Protein AF-A0A9U8E865-F1 (afdb_monomer)

Foldseek 3Di:
DDDPPDPPPPPQDAKAAADFWDWPDAEALKTKTKDFDGDPVHIDHDADWFKKWKWKFFPDPADPVNDTDIDTQDIGTDPVPVDTMDMDIRRPPDDEFTKMKMWIKIWHDDPNHTDPDIDIYDIDDIDTNHHDDPDPPPD

Sequence (139 aa):
MIFKLTNLLFSSGVPKLMLPPRLQSATCNNITIYWDVFNKSVDIGLGPIKQYNVLYKQITTVSANGKTNWTNYISIDDLHDGRKTYIVSITSGLLQDVDYNFRVVVVGMENDKLLKSTTAGTVSAAIRNTCTVNKPTCS

Radius of gyration: 18.88 Å; Cα contacts (8 Å, |Δi|>4): 293; chains: 1; bounding box: 54×36×70 Å

Secondary structure (DSSP, 8-state):
------------PPPB-SSPPEEEEEETTEEEEEEEPP-TTTSBS---EEEEEEEEEE--S--TTS-PPPEEEEEEE---SS--EEEEEE-SSPPTT-EEEEEEEEEEEETTEE-S--EEPPPPPPEE-----------

InterPro domains:
  IPR013783 Immunoglobulin-like fold [G3DSA:2.60.40.10] (15-125)
  IPR036116 Fibronectin type III superfamily [SSF49265] (19-109)

Structure (mmCIF, N/CA/C/O backbone):
data_AF-A0A9U8E865-F1
#
_entry.id   AF-A0A9U8E865-F1
#
loop_
_atom_site.group_PDB
_atom_site.id
_atom_site.type_symbol
_atom_site.label_atom_id
_atom_site.label_alt_id
_atom_site.label_comp_id
_atom_site.label_asym_id
_atom_site.label_entity_id
_atom_site.label_seq_id
_atom_site.pdbx_PDB_ins_code
_atom_site.Cartn_x
_atom_site.Cartn_y
_atom_site.Cartn_z
_atom_site.occupancy
_atom_site.B_iso_or_equiv
_atom_site.auth_seq_id
_atom_site.auth_comp_id
_atom_site.auth_asym_id
_atom_site.auth_atom_id
_atom_site.pdbx_PDB_model_num
ATOM 1 N N . MET A 1 1 ? 1.853 7.068 -49.881 1.00 39.44 1 MET A N 1
ATOM 2 C CA . MET A 1 1 ? 1.576 6.460 -48.563 1.00 39.44 1 MET A CA 1
ATOM 3 C C . MET A 1 1 ? 2.812 6.659 -47.695 1.00 39.44 1 MET A C 1
ATOM 5 O O . MET A 1 1 ? 3.780 5.944 -47.884 1.00 39.44 1 MET A O 1
ATOM 9 N N . ILE A 1 2 ? 2.840 7.690 -46.845 1.00 35.72 2 ILE A N 1
ATOM 10 C CA . ILE A 1 2 ? 3.923 7.907 -45.870 1.00 35.72 2 ILE A CA 1
ATOM 11 C C . ILE A 1 2 ? 3.262 8.446 -44.601 1.00 35.72 2 ILE A C 1
ATOM 13 O O . ILE A 1 2 ? 2.898 9.618 -44.536 1.00 35.72 2 ILE A O 1
ATOM 17 N N . PHE A 1 3 ? 3.057 7.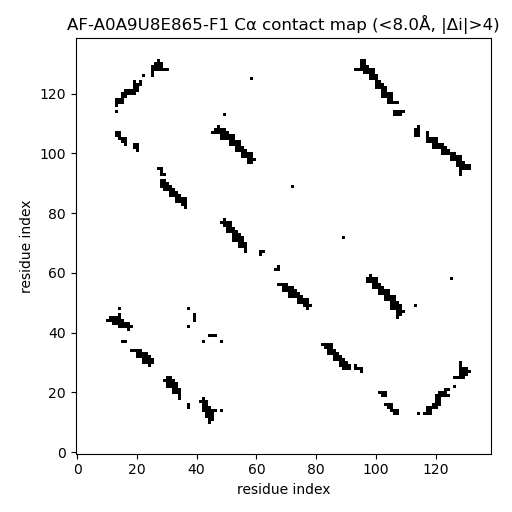578 -43.612 1.00 35.25 3 PHE A N 1
ATOM 18 C CA . PHE A 1 3 ? 2.694 8.009 -42.267 1.00 35.25 3 PHE A CA 1
ATOM 19 C C . PHE A 1 3 ? 3.961 8.545 -41.598 1.00 35.25 3 PHE A C 1
ATOM 21 O O . PHE A 1 3 ? 4.882 7.789 -41.295 1.00 35.25 3 PHE A O 1
ATOM 28 N N . LYS A 1 4 ? 4.019 9.866 -41.393 1.00 35.66 4 LYS A N 1
ATOM 29 C CA . LYS A 1 4 ? 4.958 10.476 -40.448 1.00 35.66 4 LYS A CA 1
ATOM 30 C C . LYS A 1 4 ? 4.612 9.931 -39.066 1.00 35.66 4 LYS A C 1
ATOM 32 O O . LYS A 1 4 ? 3.587 10.299 -38.497 1.00 35.66 4 LYS A O 1
ATOM 37 N N . LEU A 1 5 ? 5.458 9.031 -38.572 1.00 38.34 5 LEU A N 1
ATOM 38 C CA . LEU A 1 5 ? 5.464 8.583 -37.187 1.00 38.34 5 LEU A CA 1
ATOM 39 C C . LEU A 1 5 ? 5.490 9.819 -36.290 1.00 38.34 5 LEU A C 1
ATOM 41 O O . LEU A 1 5 ? 6.413 10.633 -36.332 1.00 38.34 5 LEU A O 1
ATOM 45 N N . THR A 1 6 ? 4.416 9.975 -35.529 1.00 39.94 6 THR A N 1
ATOM 46 C CA . THR A 1 6 ? 4.294 10.931 -34.442 1.00 39.94 6 THR A CA 1
ATOM 47 C C . THR A 1 6 ? 5.507 10.806 -33.533 1.00 39.94 6 THR A C 1
ATOM 49 O O . THR A 1 6 ? 5.761 9.734 -32.985 1.00 39.94 6 THR A O 1
ATOM 52 N N . ASN A 1 7 ? 6.214 11.920 -33.347 1.00 36.22 7 ASN A N 1
ATOM 53 C CA . ASN A 1 7 ? 7.064 12.159 -32.188 1.00 36.22 7 ASN A CA 1
ATOM 54 C C . ASN A 1 7 ? 6.195 12.055 -30.923 1.00 36.22 7 ASN A C 1
ATOM 56 O O . ASN A 1 7 ? 5.734 13.060 -30.386 1.00 36.22 7 ASN A O 1
ATOM 60 N N . LEU A 1 8 ? 5.933 10.833 -30.461 1.00 39.81 8 LEU A N 1
ATOM 61 C CA . LEU A 1 8 ? 5.527 10.584 -29.089 1.00 39.81 8 LEU A CA 1
ATOM 62 C C . LEU A 1 8 ? 6.788 10.773 -28.257 1.00 39.81 8 LEU A C 1
ATOM 64 O O . LEU A 1 8 ? 7.642 9.895 -28.173 1.00 39.81 8 LEU A O 1
ATOM 68 N N . LEU A 1 9 ? 6.925 11.979 -27.713 1.00 38.84 9 LEU A N 1
ATOM 69 C CA . LEU A 1 9 ? 7.847 12.285 -26.632 1.00 38.84 9 LEU A CA 1
ATOM 70 C C . LEU A 1 9 ? 7.663 11.211 -25.552 1.00 38.84 9 LEU A C 1
ATOM 72 O O . LEU A 1 9 ? 6.656 11.199 -24.844 1.00 38.84 9 LEU A O 1
ATOM 76 N N . PHE A 1 10 ? 8.622 10.292 -25.453 1.00 42.22 10 PHE A N 1
ATOM 77 C CA . PHE A 1 10 ? 8.766 9.383 -24.326 1.00 42.22 10 PHE A CA 1
ATOM 78 C C . PHE A 1 10 ? 9.082 10.237 -23.097 1.00 42.22 10 PHE A C 1
ATOM 80 O O . PHE A 1 10 ? 10.239 10.471 -22.764 1.00 42.22 10 PHE A O 1
ATOM 87 N N . SER A 1 11 ? 8.048 10.772 -22.450 1.00 43.66 11 SER A N 1
ATOM 88 C CA . SER A 1 11 ? 8.191 11.301 -21.103 1.00 43.66 11 SER A CA 1
ATOM 89 C C . SER A 1 11 ? 8.612 10.126 -20.225 1.00 43.66 11 SER A C 1
ATOM 91 O O . SER A 1 11 ? 7.840 9.191 -20.009 1.00 43.66 11 SER A O 1
ATOM 93 N N . SER A 1 12 ? 9.859 10.156 -19.765 1.00 54.81 12 SER A N 1
ATOM 94 C CA . SER A 1 12 ? 10.370 9.384 -18.638 1.00 54.81 12 SER A CA 1
ATOM 95 C C . SER A 1 12 ? 9.540 9.732 -17.399 1.00 54.81 12 SER A C 1
ATOM 97 O O . SER A 1 12 ? 9.871 10.604 -16.599 1.00 54.81 12 SER A O 1
ATOM 99 N N . GLY A 1 13 ? 8.364 9.116 -17.311 1.00 69.62 13 GLY A N 1
ATOM 100 C CA . GLY A 1 13 ? 7.384 9.389 -16.276 1.00 69.62 13 GLY A CA 1
ATOM 101 C C . GLY A 1 13 ? 7.774 8.704 -14.976 1.00 69.62 13 GLY A C 1
ATOM 102 O O . GLY A 1 13 ? 8.103 7.519 -14.967 1.00 69.62 13 GLY A O 1
ATOM 103 N N . VAL A 1 14 ? 7.692 9.449 -13.877 1.00 84.94 14 VAL A N 1
ATOM 104 C CA . VAL A 1 14 ? 7.831 8.918 -12.518 1.00 84.94 14 VAL A CA 1
ATOM 105 C C . VAL A 1 14 ? 6.822 7.779 -12.321 1.00 84.94 14 VAL A C 1
ATOM 107 O O . VAL A 1 14 ? 5.630 8.008 -12.560 1.00 84.94 14 VAL A O 1
ATOM 110 N N . PRO A 1 15 ? 7.255 6.581 -11.889 1.00 91.19 15 PRO A N 1
ATOM 111 C CA . PRO A 1 15 ? 6.372 5.432 -11.792 1.00 91.19 15 PRO A CA 1
ATOM 112 C C . PRO A 1 15 ? 5.264 5.664 -10.764 1.00 91.19 15 PRO A C 1
ATOM 114 O O . PRO A 1 15 ? 5.476 6.252 -9.700 1.00 91.19 15 PRO A O 1
ATOM 117 N N . LYS A 1 16 ? 4.065 5.188 -11.093 1.00 92.69 16 LYS A N 1
ATOM 118 C CA . LYS A 1 16 ? 2.866 5.325 -10.271 1.00 92.69 16 LYS A CA 1
ATOM 119 C C . LYS A 1 16 ? 1.950 4.119 -10.455 1.00 92.69 16 LYS A C 1
ATOM 121 O O . LYS A 1 16 ? 1.504 3.865 -11.571 1.00 92.69 16 LYS A O 1
ATOM 126 N N . LEU A 1 17 ? 1.580 3.476 -9.346 1.00 94.31 17 LEU A N 1
ATOM 127 C CA . LEU A 1 17 ? 0.525 2.461 -9.336 1.00 94.31 17 LEU A CA 1
ATOM 128 C C . LEU A 1 17 ? -0.844 3.098 -9.595 1.00 94.31 17 LEU A C 1
ATOM 130 O O . LEU A 1 17 ? -1.258 4.029 -8.891 1.00 94.31 17 LEU A O 1
ATOM 134 N N . MET A 1 18 ? -1.543 2.581 -10.600 1.00 95.12 18 MET A N 1
ATOM 135 C CA . MET A 1 18 ? -2.887 3.017 -10.970 1.00 95.12 18 MET A CA 1
ATOM 136 C C . MET A 1 18 ? -3.964 2.316 -10.154 1.00 95.12 18 MET A C 1
ATOM 138 O O . MET A 1 18 ? -4.987 2.929 -9.838 1.00 95.12 18 MET A O 1
ATOM 142 N N . LEU A 1 19 ? -3.723 1.067 -9.763 1.00 96.00 19 LEU A N 1
ATOM 143 C CA . LEU A 1 19 ? -4.616 0.338 -8.874 1.00 96.00 19 LEU A CA 1
ATOM 144 C C . LEU A 1 19 ? -4.287 0.650 -7.406 1.00 96.00 19 LEU A C 1
ATOM 146 O O . LEU A 1 19 ? -3.112 0.724 -7.038 1.00 96.00 19 LEU A O 1
ATOM 150 N N . PRO A 1 20 ? -5.304 0.855 -6.554 1.00 96.94 20 PRO A N 1
ATOM 151 C CA . PRO A 1 20 ? -5.079 1.080 -5.135 1.00 96.94 20 PRO A CA 1
ATOM 152 C C . PRO A 1 20 ? -4.659 -0.207 -4.411 1.00 96.94 20 PRO A C 1
ATOM 154 O O . PRO A 1 20 ? -5.023 -1.303 -4.850 1.00 96.94 20 PRO A O 1
ATOM 157 N N . PRO A 1 21 ? -3.977 -0.100 -3.255 1.00 97.75 21 PRO A N 1
ATOM 158 C CA . PRO A 1 21 ? -3.786 -1.252 -2.388 1.00 97.75 21 PRO A CA 1
ATOM 159 C C . PRO A 1 21 ? -5.138 -1.760 -1.873 1.00 97.75 21 PRO A C 1
ATOM 161 O O . PRO A 1 21 ? -6.055 -0.983 -1.583 1.00 97.75 21 PRO A O 1
ATOM 164 N N . ARG A 1 22 ? -5.250 -3.082 -1.769 1.00 97.94 22 ARG A N 1
ATOM 165 C CA . ARG A 1 22 ? -6.473 -3.811 -1.424 1.00 97.94 22 ARG A CA 1
ATOM 166 C C . ARG A 1 22 ? -6.360 -4.392 -0.019 1.00 97.94 22 ARG A C 1
ATOM 168 O O . ARG A 1 22 ? -5.270 -4.742 0.429 1.00 97.94 22 ARG A O 1
ATOM 175 N N . LEU A 1 23 ? -7.493 -4.498 0.670 1.00 97.81 23 LEU A N 1
ATOM 176 C CA . LEU A 1 23 ? -7.579 -5.120 1.989 1.00 97.81 23 LEU A CA 1
ATOM 177 C C . LEU A 1 23 ? -7.453 -6.643 1.863 1.00 97.81 23 LEU A C 1
ATOM 179 O O . LEU A 1 23 ? -8.201 -7.256 1.105 1.00 97.81 23 LEU A O 1
ATOM 183 N N . GLN A 1 24 ? -6.547 -7.242 2.633 1.00 97.75 24 GLN A N 1
ATOM 184 C CA . GLN A 1 24 ? -6.490 -8.690 2.844 1.00 97.75 24 GLN A CA 1
ATOM 185 C C . GLN A 1 24 ? -7.196 -9.085 4.144 1.00 97.75 24 GLN A C 1
ATOM 187 O O . GLN A 1 24 ? -7.997 -10.014 4.149 1.00 97.75 24 GLN A O 1
ATOM 192 N N . SER A 1 25 ? -6.920 -8.378 5.242 1.00 96.44 25 SER A N 1
ATOM 193 C CA . S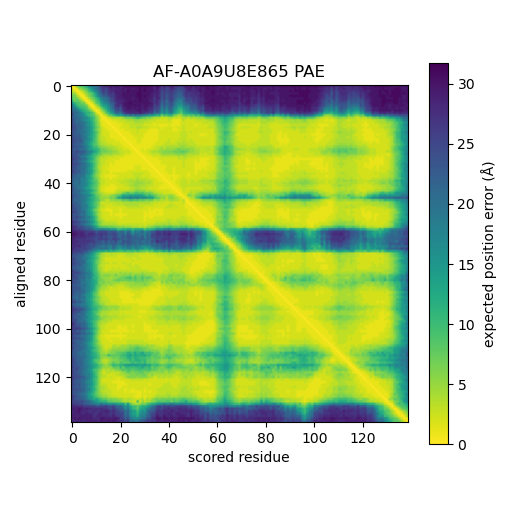ER A 1 25 ? -7.588 -8.582 6.531 1.00 96.44 25 SER A CA 1
ATOM 194 C C . SER A 1 25 ? -7.505 -7.328 7.399 1.00 96.44 25 SER A C 1
ATOM 196 O O . SER A 1 25 ? -6.571 -6.536 7.281 1.00 96.44 25 SER A O 1
ATOM 198 N N . ALA A 1 26 ? -8.489 -7.142 8.275 1.00 94.88 26 ALA A N 1
ATOM 199 C CA . ALA A 1 26 ? -8.469 -6.115 9.309 1.00 94.88 26 ALA A CA 1
ATOM 200 C C . ALA A 1 26 ? -8.884 -6.761 10.630 1.00 94.88 26 ALA A C 1
ATOM 202 O O . ALA A 1 26 ? -10.035 -7.155 10.806 1.00 94.88 26 ALA A O 1
ATOM 203 N N . THR A 1 27 ? -7.928 -6.892 11.538 1.00 92.25 27 THR A N 1
ATOM 204 C CA . THR A 1 27 ? -8.145 -7.283 12.930 1.00 92.25 27 THR A CA 1
ATOM 205 C C . THR A 1 27 ? -7.681 -6.151 13.837 1.00 92.25 27 THR A C 1
ATOM 207 O O . THR A 1 27 ? -7.036 -5.203 13.382 1.00 92.25 27 THR A O 1
ATOM 210 N N . CYS A 1 28 ? -8.036 -6.212 15.120 1.00 92.62 28 CYS A N 1
ATOM 211 C CA . CYS A 1 28 ? -7.726 -5.125 16.037 1.00 92.62 28 CYS A CA 1
ATOM 212 C C . CYS A 1 28 ? -6.224 -4.819 16.061 1.00 92.62 28 CYS A C 1
ATOM 214 O O . CYS A 1 28 ? -5.412 -5.669 16.426 1.00 92.62 28 CYS A O 1
ATOM 216 N N . ASN A 1 29 ? -5.877 -3.590 15.683 1.00 93.25 29 ASN A N 1
ATOM 217 C CA . ASN A 1 29 ? -4.511 -3.083 15.559 1.00 93.25 29 ASN A CA 1
ATOM 218 C C . ASN A 1 29 ? -3.640 -3.854 14.561 1.00 93.25 29 ASN A C 1
ATOM 220 O O . ASN A 1 29 ? -2.419 -3.808 14.666 1.00 93.25 29 ASN A O 1
ATOM 224 N N . ASN A 1 30 ? -4.241 -4.547 13.594 1.00 96.19 30 ASN A N 1
ATOM 225 C CA . ASN A 1 30 ? -3.529 -5.197 12.504 1.00 96.19 30 ASN A CA 1
ATOM 226 C C . ASN A 1 30 ? -4.358 -5.131 11.216 1.00 96.19 30 ASN A C 1
ATOM 228 O O . ASN A 1 30 ? -5.318 -5.875 11.020 1.00 96.19 30 ASN A O 1
ATOM 232 N N . ILE A 1 31 ? -3.955 -4.241 10.313 1.00 97.50 31 ILE A N 1
ATOM 233 C CA . ILE A 1 31 ? -4.524 -4.159 8.969 1.00 97.50 31 ILE A 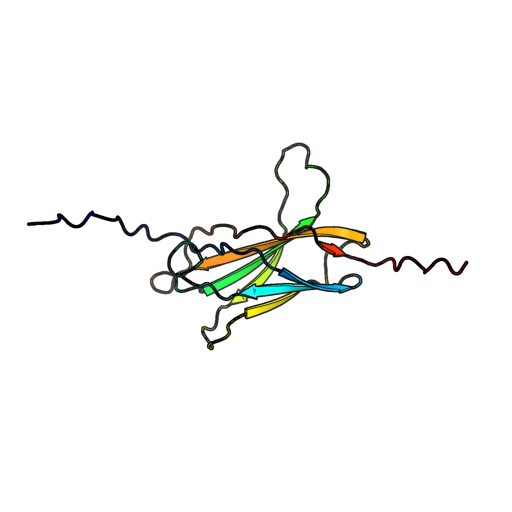CA 1
ATOM 234 C C . ILE A 1 31 ? -3.507 -4.723 7.990 1.00 97.50 31 ILE A C 1
ATOM 236 O O . ILE A 1 31 ? -2.413 -4.184 7.851 1.00 97.50 31 ILE A O 1
ATOM 240 N N . THR A 1 32 ? -3.877 -5.779 7.274 1.00 97.94 32 THR A N 1
ATOM 241 C CA . THR A 1 32 ? -3.056 -6.351 6.209 1.00 97.94 32 THR A CA 1
ATOM 242 C C . THR A 1 32 ? -3.584 -5.905 4.854 1.00 97.94 32 THR A C 1
ATOM 244 O O . THR A 1 32 ? -4.742 -6.155 4.515 1.00 97.94 32 THR A O 1
ATOM 247 N N . ILE A 1 33 ? -2.727 -5.252 4.072 1.00 98.44 33 ILE A N 1
ATOM 248 C CA . ILE A 1 33 ? -3.016 -4.822 2.701 1.00 98.44 33 ILE A CA 1
ATOM 249 C C . ILE A 1 33 ? -2.067 -5.488 1.714 1.00 98.44 33 ILE A C 1
ATOM 251 O O . ILE A 1 33 ? -0.967 -5.908 2.073 1.00 98.44 33 ILE A O 1
ATOM 255 N N . TYR A 1 34 ? -2.479 -5.521 0.452 1.00 98.25 34 TYR A N 1
ATOM 256 C CA . TYR A 1 34 ? -1.657 -6.018 -0.640 1.00 98.25 34 TYR A CA 1
ATOM 257 C C . TYR A 1 34 ? -1.841 -5.201 -1.917 1.00 98.25 34 TYR A C 1
ATOM 259 O O . TYR A 1 34 ? -2.870 -4.553 -2.120 1.00 98.25 34 TYR A O 1
ATOM 267 N N . TRP A 1 35 ? -0.839 -5.230 -2.789 1.00 97.69 35 TRP A N 1
ATOM 268 C CA . TRP A 1 35 ? -0.879 -4.617 -4.118 1.00 97.69 35 TRP A CA 1
ATOM 269 C C . TRP A 1 35 ? -0.079 -5.454 -5.116 1.00 97.69 35 TRP A C 1
ATOM 271 O O . TRP A 1 35 ? 0.786 -6.245 -4.731 1.00 97.69 35 TRP A O 1
ATOM 281 N N . ASP A 1 36 ? -0.393 -5.288 -6.398 1.00 96.12 36 ASP A N 1
ATOM 282 C CA . ASP A 1 36 ? 0.32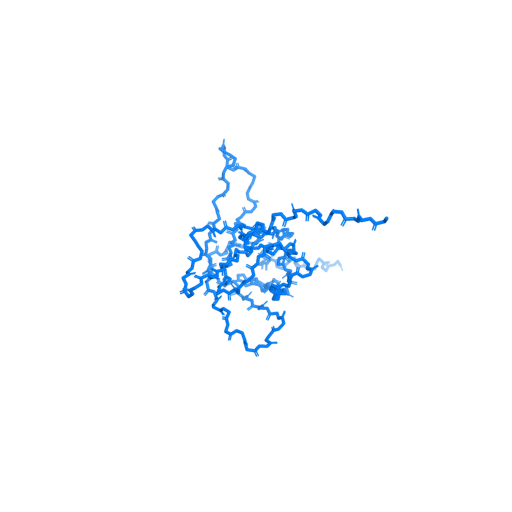6 -5.949 -7.486 1.00 96.12 36 ASP A CA 1
ATOM 283 C C . ASP A 1 36 ? 1.663 -5.242 -7.745 1.00 96.12 36 ASP A C 1
ATOM 285 O O . ASP A 1 36 ? 1.793 -4.033 -7.540 1.00 96.12 36 ASP A O 1
ATOM 289 N N . VAL A 1 37 ? 2.668 -5.996 -8.192 1.00 94.75 37 VAL A N 1
ATOM 290 C CA . VAL A 1 37 ? 3.936 -5.426 -8.668 1.00 94.75 37 VAL A CA 1
ATOM 291 C C . VAL A 1 37 ? 3.669 -4.457 -9.822 1.00 94.75 37 VAL A C 1
ATOM 293 O O . VAL A 1 37 ? 2.770 -4.694 -10.632 1.00 94.75 37 VAL A O 1
ATOM 296 N N . PHE A 1 38 ? 4.464 -3.387 -9.912 1.00 93.50 38 PHE A N 1
ATOM 297 C CA . PHE A 1 38 ? 4.338 -2.403 -10.984 1.00 93.50 38 PHE A CA 1
ATOM 298 C C . PHE A 1 38 ? 4.329 -3.077 -12.360 1.00 93.50 38 PHE A C 1
ATOM 300 O O . PHE A 1 38 ? 5.255 -3.807 -12.729 1.00 93.50 38 PHE A O 1
ATOM 307 N N . ASN A 1 39 ? 3.292 -2.796 -13.139 1.00 91.44 39 ASN A N 1
ATOM 308 C CA . ASN A 1 39 ? 3.103 -3.338 -14.470 1.00 91.44 39 ASN A CA 1
ATOM 309 C C . ASN A 1 39 ? 2.934 -2.198 -15.470 1.00 91.44 39 ASN A C 1
ATOM 311 O O . ASN A 1 39 ? 1.891 -1.558 -15.518 1.00 91.44 39 ASN A O 1
ATOM 315 N N . LYS A 1 40 ? 3.917 -2.017 -16.356 1.00 89.44 40 LYS A N 1
ATOM 316 C CA . LYS A 1 40 ? 3.911 -0.969 -17.395 1.00 89.44 40 LYS A CA 1
ATOM 317 C C . LYS A 1 40 ? 2.698 -0.989 -18.342 1.00 89.44 40 LYS A C 1
ATOM 319 O O . LYS A 1 40 ? 2.485 -0.021 -19.059 1.00 89.44 40 LYS A O 1
ATOM 324 N N . SER A 1 41 ? 1.954 -2.095 -18.412 1.00 90.25 41 SER A N 1
ATOM 325 C CA . SER A 1 41 ? 0.730 -2.202 -19.219 1.00 90.25 41 SER A CA 1
ATOM 326 C C . SER A 1 41 ? -0.517 -1.665 -18.508 1.00 90.25 41 SER A C 1
ATOM 328 O O . SER A 1 41 ? -1.539 -1.475 -19.160 1.00 90.25 41 SER A O 1
ATOM 330 N N . VAL A 1 42 ? -0.450 -1.452 -17.192 1.00 91.38 42 VAL A N 1
ATOM 331 C CA . VAL A 1 42 ? -1.567 -1.001 -16.341 1.00 91.38 42 VAL A CA 1
ATOM 332 C C . VAL A 1 42 ? -1.235 0.325 -15.650 1.00 91.38 42 VAL A C 1
ATOM 334 O O . VAL A 1 42 ? -2.094 1.192 -15.508 1.00 91.38 42 VAL A O 1
ATOM 337 N N . ASP A 1 43 ? 0.015 0.477 -15.228 1.00 92.62 43 ASP A N 1
ATOM 338 C CA . ASP A 1 43 ? 0.524 1.586 -14.436 1.00 92.62 43 ASP A CA 1
ATOM 339 C C . ASP A 1 43 ? 1.163 2.684 -15.294 1.00 92.62 43 ASP A C 1
ATOM 341 O O . ASP A 1 43 ? 1.453 2.502 -16.477 1.00 92.62 43 ASP A O 1
ATOM 345 N N . ILE A 1 44 ? 1.386 3.850 -14.683 1.00 90.31 44 ILE A N 1
ATOM 346 C CA . ILE A 1 44 ? 1.964 5.015 -15.363 1.00 90.31 44 ILE A CA 1
ATOM 347 C C . ILE A 1 44 ? 3.453 5.115 -15.052 1.00 90.31 44 ILE A C 1
ATOM 349 O O . ILE A 1 44 ? 3.874 4.914 -13.915 1.00 90.31 44 ILE A O 1
ATOM 353 N N . GLY A 1 45 ? 4.228 5.532 -16.051 1.00 86.44 45 GLY A N 1
ATOM 354 C CA . GLY A 1 45 ? 5.654 5.796 -15.925 1.00 86.44 45 GLY A CA 1
ATOM 355 C C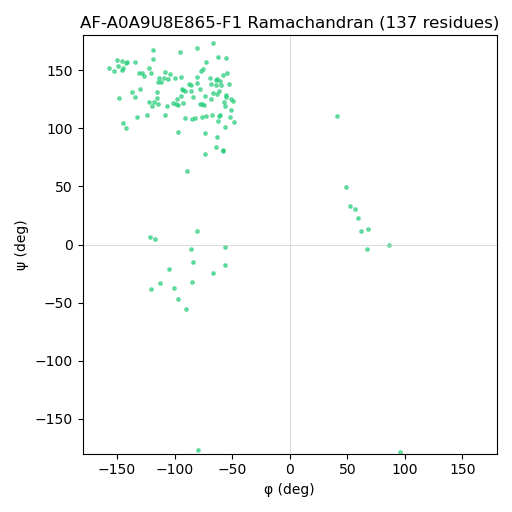 . GLY A 1 45 ? 6.507 4.610 -16.349 1.00 86.44 45 GLY A C 1
ATOM 356 O O . GLY A 1 45 ? 6.005 3.589 -16.822 1.00 86.44 45 GLY A O 1
ATOM 357 N N . LEU A 1 46 ? 7.818 4.774 -16.222 1.00 79.19 46 LEU A N 1
ATOM 358 C CA . LEU A 1 46 ? 8.788 3.758 -16.609 1.00 79.19 46 LEU A CA 1
ATOM 359 C C . LEU A 1 46 ? 9.524 3.243 -15.371 1.00 79.19 46 LEU A C 1
ATOM 361 O O . LEU A 1 46 ? 9.853 4.002 -14.461 1.00 79.19 46 LEU A O 1
ATOM 365 N N . GLY A 1 47 ? 9.746 1.930 -15.343 1.00 72.94 47 GLY A N 1
ATOM 366 C CA . GLY A 1 47 ? 10.681 1.303 -14.412 1.00 72.94 47 GLY A CA 1
ATOM 367 C C . GLY A 1 47 ? 12.133 1.443 -14.890 1.00 72.94 47 GLY A C 1
ATOM 368 O O . GLY A 1 47 ? 12.370 2.039 -15.944 1.00 72.94 47 GLY A O 1
ATOM 369 N N . PRO A 1 48 ? 13.103 0.853 -14.174 1.00 85.88 48 PRO A N 1
ATOM 370 C CA . PRO A 1 48 ? 12.932 -0.118 -13.086 1.00 85.88 48 PRO A CA 1
ATOM 371 C C . PRO A 1 48 ? 12.463 0.491 -11.756 1.00 85.88 48 PRO A C 1
ATOM 373 O O . PRO A 1 48 ? 12.708 1.661 -11.454 1.00 85.88 48 PRO A O 1
ATOM 376 N N . ILE A 1 49 ? 11.746 -0.314 -10.968 1.00 90.50 49 ILE A N 1
ATOM 377 C CA . ILE A 1 49 ? 11.268 0.068 -9.635 1.00 90.50 49 ILE A CA 1
ATOM 378 C C . ILE A 1 49 ? 12.310 -0.337 -8.609 1.00 90.50 49 ILE A C 1
ATOM 380 O O . ILE A 1 49 ? 12.773 -1.465 -8.623 1.00 90.50 49 ILE A O 1
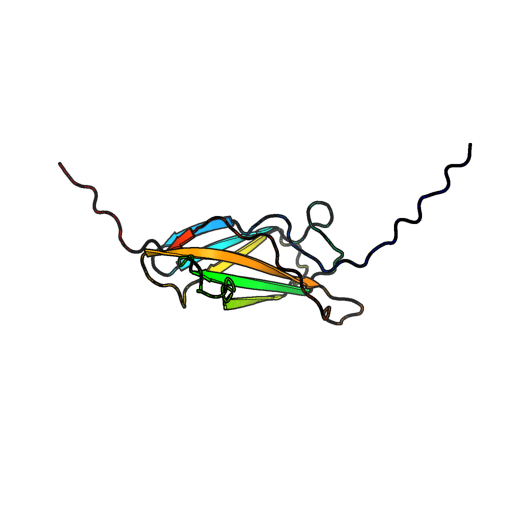ATOM 384 N N . LYS A 1 50 ? 12.657 0.568 -7.698 1.00 91.38 50 LYS A N 1
ATOM 385 C CA . LYS A 1 50 ? 13.590 0.264 -6.616 1.00 91.38 50 LYS A CA 1
ATOM 386 C C . LYS A 1 50 ? 12.881 -0.015 -5.303 1.00 91.38 50 LYS A C 1
ATOM 388 O O . LYS A 1 50 ? 13.343 -0.855 -4.539 1.00 91.38 50 LYS A O 1
ATOM 393 N N . GLN A 1 51 ? 11.796 0.705 -5.021 1.00 93.69 51 GLN A N 1
ATOM 394 C CA . GLN A 1 51 ? 11.162 0.662 -3.708 1.00 93.69 51 GLN A CA 1
ATOM 395 C C . GLN A 1 51 ? 9.668 0.986 -3.759 1.00 93.69 51 GLN A C 1
ATOM 397 O O . GLN A 1 51 ? 9.217 1.807 -4.563 1.00 93.69 51 GLN A O 1
ATOM 402 N N . TYR A 1 52 ? 8.919 0.395 -2.833 1.00 95.50 52 TYR A N 1
ATOM 403 C CA . TYR A 1 52 ? 7.533 0.726 -2.527 1.00 95.50 52 TYR A CA 1
ATOM 404 C C . TYR A 1 52 ? 7.447 1.299 -1.113 1.00 95.50 52 TYR A C 1
ATOM 406 O O . TYR A 1 52 ? 7.785 0.629 -0.140 1.00 95.50 52 TYR A O 1
ATOM 414 N N . ASN A 1 53 ? 6.960 2.529 -0.993 1.00 96.56 53 ASN A N 1
ATOM 415 C CA . ASN A 1 53 ? 6.696 3.168 0.290 1.00 96.56 53 ASN A CA 1
ATOM 416 C C . ASN A 1 53 ? 5.207 3.051 0.603 1.00 96.56 53 ASN A C 1
ATOM 418 O O . ASN A 1 53 ? 4.370 3.536 -0.162 1.00 96.56 53 ASN A O 1
ATOM 422 N N . VAL A 1 54 ? 4.870 2.422 1.724 1.00 97.50 54 VAL A N 1
ATOM 423 C CA . VAL A 1 54 ? 3.489 2.275 2.190 1.00 97.50 54 VAL A CA 1
ATOM 424 C C . VAL A 1 54 ? 3.167 3.423 3.126 1.00 97.50 54 VAL A C 1
ATOM 426 O O . VAL A 1 54 ? 3.820 3.604 4.154 1.00 97.50 54 VAL A O 1
ATOM 429 N N . LEU A 1 55 ? 2.139 4.193 2.780 1.00 96.19 55 LEU A N 1
ATOM 430 C CA . LEU A 1 55 ? 1.671 5.308 3.586 1.00 96.19 55 LEU A CA 1
ATOM 431 C C . LEU A 1 55 ? 0.220 5.093 3.996 1.00 96.19 55 LEU A C 1
ATOM 433 O O . LEU A 1 55 ? -0.586 4.569 3.224 1.00 96.19 55 LEU A O 1
ATOM 437 N N . TYR A 1 56 ? -0.126 5.582 5.180 1.00 95.38 56 TYR A N 1
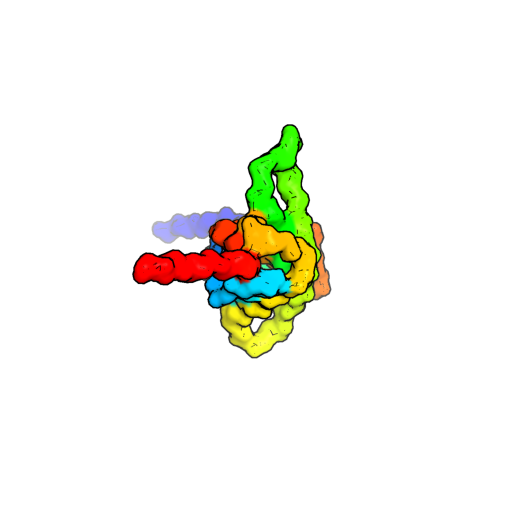ATOM 438 C CA . TYR A 1 56 ? -1.489 5.558 5.692 1.00 95.38 56 TYR A CA 1
ATOM 439 C C . TYR A 1 56 ? -1.879 6.911 6.286 1.00 95.38 56 TYR A C 1
ATOM 441 O O . TYR A 1 56 ? -1.028 7.722 6.658 1.00 95.38 56 TYR A O 1
ATOM 449 N N . LYS A 1 57 ? -3.182 7.173 6.344 1.00 92.94 57 LYS A N 1
ATOM 450 C CA . LYS A 1 57 ? -3.749 8.318 7.059 1.00 92.94 57 LYS A CA 1
ATOM 451 C C . LYS A 1 57 ? -5.095 7.954 7.661 1.00 92.94 57 LYS A C 1
ATOM 453 O O . LYS A 1 57 ? -5.824 7.140 7.096 1.00 92.94 57 LYS A O 1
ATOM 458 N N . GLN A 1 58 ? -5.431 8.598 8.770 1.00 91.50 58 GLN A N 1
ATOM 459 C CA . GLN A 1 58 ? -6.780 8.546 9.326 1.00 91.50 58 GLN A CA 1
ATOM 460 C C . GLN A 1 58 ? -7.749 9.298 8.413 1.00 91.50 58 GLN A C 1
ATOM 462 O O . GLN A 1 58 ? -7.412 10.349 7.856 1.00 91.50 58 GLN A O 1
ATOM 467 N N . ILE A 1 59 ? -8.964 8.777 8.293 1.00 87.81 59 ILE A N 1
ATOM 468 C CA . ILE A 1 59 ? -10.097 9.452 7.662 1.00 87.81 59 ILE A CA 1
ATOM 469 C C . ILE A 1 59 ? -10.813 10.247 8.753 1.00 87.81 59 ILE A C 1
ATOM 471 O O . ILE A 1 59 ? -11.944 9.964 9.128 1.00 87.81 59 ILE A O 1
ATOM 475 N N . THR A 1 60 ? -10.129 11.231 9.330 1.00 73.62 60 THR A N 1
ATOM 476 C CA . THR A 1 60 ? -10.831 12.267 10.086 1.00 73.62 60 THR A CA 1
ATOM 477 C C . THR A 1 60 ? -11.396 13.274 9.093 1.00 73.62 60 THR A C 1
ATOM 479 O O . THR A 1 60 ? -10.800 13.541 8.043 1.00 73.62 60 THR A O 1
ATOM 482 N N . THR A 1 61 ? -12.576 13.814 9.392 1.00 56.31 61 THR A N 1
ATOM 483 C CA . THR A 1 61 ? -13.167 14.927 8.648 1.00 56.31 61 THR A CA 1
ATOM 484 C C . THR A 1 61 ? -12.184 16.090 8.643 1.00 56.31 61 THR A C 1
ATOM 486 O O . THR A 1 61 ? -12.043 16.777 9.644 1.00 56.31 61 THR A O 1
ATOM 489 N N . VAL A 1 62 ? -11.487 16.227 7.512 1.00 53.50 62 VAL A N 1
ATOM 490 C CA . VAL A 1 62 ? -10.762 17.390 6.987 1.00 53.50 62 VAL A CA 1
ATOM 491 C C . VAL A 1 62 ? -9.970 18.181 8.035 1.00 53.50 62 VAL A C 1
ATOM 493 O O . VAL A 1 62 ? -10.528 18.930 8.831 1.00 53.50 62 VAL A O 1
ATOM 496 N N . SER A 1 63 ? -8.633 18.119 7.973 1.00 51.44 63 SER A N 1
ATOM 497 C CA . SER A 1 63 ? -7.835 19.181 8.595 1.00 51.44 63 SER A CA 1
ATOM 498 C C . SER A 1 63 ? -8.335 20.524 8.048 1.00 51.44 63 SER A C 1
ATOM 500 O O . SER A 1 63 ? -8.605 20.628 6.850 1.00 51.44 63 SER A O 1
ATOM 502 N N . ALA A 1 64 ? -8.462 21.544 8.901 1.00 51.94 64 ALA A N 1
ATOM 503 C CA . ALA A 1 64 ? -9.010 22.870 8.565 1.00 51.94 64 ALA A CA 1
ATOM 504 C C . ALA A 1 64 ? -8.287 23.589 7.397 1.00 51.94 64 ALA A C 1
ATOM 506 O O . ALA A 1 64 ? -8.689 24.664 6.964 1.00 51.94 64 ALA A O 1
ATOM 507 N N . ASN A 1 65 ? -7.235 22.966 6.856 1.00 55.06 65 ASN A N 1
ATOM 508 C CA . ASN A 1 65 ? -6.335 23.472 5.835 1.00 55.06 65 ASN A CA 1
ATOM 509 C C . ASN A 1 65 ? -6.328 22.558 4.585 1.00 55.06 65 ASN A C 1
ATOM 511 O O . ASN A 1 65 ? -5.458 22.699 3.728 1.00 55.06 65 ASN A O 1
ATOM 515 N N . GLY A 1 66 ? -7.204 21.543 4.516 1.00 53.72 66 GLY A N 1
ATOM 516 C CA . GLY A 1 66 ? -7.320 20.585 3.404 1.00 53.72 66 GLY A CA 1
ATOM 517 C C . GLY A 1 66 ? -6.125 19.635 3.213 1.00 53.72 66 GLY A C 1
ATOM 518 O O . GLY A 1 66 ? -6.165 18.742 2.366 1.00 53.72 66 GLY A O 1
ATOM 519 N N . LYS A 1 67 ? -5.051 19.790 3.995 1.00 55.00 67 LYS A N 1
ATOM 520 C CA . LYS A 1 67 ? -3.819 19.002 3.888 1.00 55.00 67 LYS A CA 1
ATOM 521 C C . LYS A 1 67 ? -3.852 17.869 4.911 1.00 55.00 67 LYS A C 1
ATOM 523 O O . LYS A 1 67 ? -3.561 18.070 6.088 1.00 55.00 67 LYS A O 1
ATOM 528 N N . THR A 1 68 ? -4.258 16.674 4.487 1.00 63.47 68 THR A N 1
ATOM 529 C CA . THR A 1 68 ? -4.144 15.470 5.325 1.00 63.47 68 THR A CA 1
ATOM 530 C C . THR A 1 68 ? -2.702 14.970 5.304 1.00 63.47 68 THR A C 1
ATOM 532 O O . THR A 1 68 ? -2.188 14.651 4.227 1.00 63.47 68 THR A O 1
ATOM 535 N N . ASN A 1 69 ? -2.067 14.887 6.472 1.00 81.69 69 ASN A N 1
ATOM 536 C CA . ASN A 1 69 ? -0.706 14.374 6.606 1.00 81.69 69 ASN A CA 1
ATOM 537 C C . ASN A 1 69 ? -0.717 12.849 6.450 1.00 81.69 69 ASN A C 1
ATOM 539 O O . ASN A 1 69 ? -1.396 12.146 7.194 1.00 81.69 69 ASN A O 1
ATOM 543 N N . TRP A 1 70 ? 0.002 12.351 5.449 1.00 91.19 70 TRP A N 1
ATOM 544 C CA . TRP A 1 70 ? 0.228 10.922 5.262 1.00 91.19 70 TRP A CA 1
ATOM 545 C C . TRP A 1 70 ? 1.428 10.488 6.096 1.00 91.19 70 TRP A C 1
ATOM 547 O O . TRP A 1 70 ? 2.485 11.112 6.007 1.00 91.19 70 TRP A O 1
ATOM 557 N N . THR A 1 71 ? 1.283 9.404 6.846 1.00 92.81 71 THR A N 1
ATOM 558 C CA . THR A 1 71 ? 2.367 8.798 7.621 1.00 92.81 71 THR A CA 1
ATOM 559 C C . THR A 1 71 ? 3.013 7.693 6.797 1.00 92.81 71 THR A C 1
ATOM 561 O O . THR A 1 71 ? 2.312 6.811 6.301 1.00 92.81 71 THR A O 1
ATOM 564 N N . ASN A 1 72 ? 4.338 7.729 6.641 1.00 94.69 72 ASN A N 1
ATOM 565 C CA . ASN A 1 72 ? 5.090 6.618 6.057 1.00 94.69 72 ASN A CA 1
ATOM 566 C C . ASN A 1 72 ? 5.222 5.493 7.082 1.00 94.69 72 ASN A C 1
ATOM 568 O O . ASN A 1 72 ? 5.758 5.721 8.163 1.00 94.69 72 ASN A O 1
ATOM 572 N N . TYR A 1 73 ? 4.729 4.304 6.745 1.00 96.12 73 TYR A N 1
ATOM 573 C CA . TYR A 1 73 ? 4.813 3.130 7.610 1.00 96.12 73 TYR A CA 1
ATOM 574 C C . TYR A 1 73 ? 6.088 2.332 7.346 1.00 96.12 73 TYR A C 1
ATOM 576 O O . TYR A 1 73 ? 6.875 2.102 8.258 1.00 96.12 73 TYR A O 1
ATOM 584 N N . ILE A 1 74 ? 6.299 1.923 6.094 1.00 96.50 74 ILE A N 1
ATOM 585 C CA . ILE A 1 74 ? 7.441 1.095 5.707 1.00 96.50 74 ILE A CA 1
ATOM 586 C C . ILE A 1 74 ? 7.864 1.384 4.272 1.00 96.50 74 ILE A C 1
ATOM 588 O O . ILE A 1 74 ? 7.050 1.777 3.433 1.00 96.50 74 ILE A O 1
ATOM 592 N N . SER A 1 75 ? 9.139 1.139 4.008 1.00 95.94 75 SER A N 1
ATOM 593 C CA . SER A 1 75 ? 9.767 1.202 2.697 1.00 95.94 75 SER A CA 1
ATOM 594 C C . SER A 1 75 ? 10.291 -0.190 2.349 1.00 95.94 75 SER A C 1
ATOM 596 O O . SER A 1 75 ? 11.040 -0.776 3.127 1.00 95.94 75 SER A O 1
ATOM 598 N N . ILE A 1 76 ? 9.846 -0.750 1.225 1.00 95.19 76 ILE A N 1
ATOM 599 C CA . ILE A 1 76 ? 10.132 -2.131 0.821 1.00 95.19 76 ILE A CA 1
ATOM 600 C C . ILE A 1 76 ? 10.867 -2.115 -0.504 1.00 95.19 76 ILE A C 1
ATOM 602 O O . ILE A 1 76 ? 10.314 -1.662 -1.507 1.00 95.19 76 ILE A O 1
ATOM 606 N N . ASP A 1 77 ? 12.085 -2.640 -0.518 1.00 93.81 77 ASP A N 1
ATOM 607 C CA . ASP A 1 77 ? 12.864 -2.734 -1.745 1.00 93.81 77 ASP A CA 1
ATOM 608 C C . ASP A 1 77 ? 12.248 -3.756 -2.713 1.00 93.81 77 ASP A C 1
ATOM 610 O O . ASP A 1 77 ? 11.806 -4.847 -2.330 1.00 93.81 77 ASP A O 1
ATOM 614 N N . ASP A 1 78 ? 12.215 -3.392 -3.991 1.00 90.19 78 ASP A N 1
ATOM 615 C CA . ASP A 1 78 ? 11.925 -4.316 -5.076 1.00 90.19 78 ASP A CA 1
ATOM 616 C C . ASP A 1 78 ? 13.209 -5.063 -5.435 1.00 90.19 78 ASP A C 1
ATOM 618 O O . ASP A 1 78 ? 14.168 -4.493 -5.953 1.00 90.19 78 ASP A O 1
ATOM 622 N N . LEU A 1 79 ? 13.235 -6.348 -5.083 1.00 86.56 79 LEU A N 1
ATOM 623 C CA . LEU A 1 79 ? 14.374 -7.231 -5.322 1.00 86.56 79 LEU A CA 1
ATOM 624 C C . LEU A 1 79 ? 14.345 -7.857 -6.720 1.00 86.56 79 LEU A C 1
ATOM 626 O O . LEU A 1 79 ? 15.266 -8.595 -7.061 1.00 86.56 79 LEU A O 1
ATOM 630 N N . HIS A 1 80 ? 13.295 -7.604 -7.511 1.00 83.19 80 HIS A N 1
ATOM 631 C CA . HIS A 1 80 ? 13.101 -8.198 -8.836 1.00 83.19 80 HIS A CA 1
ATOM 632 C C . HIS A 1 80 ? 13.196 -9.736 -8.845 1.00 83.19 80 HIS A C 1
ATOM 634 O O . HIS A 1 80 ? 13.600 -10.349 -9.829 1.00 83.19 80 HIS A O 1
ATOM 640 N N . ASP A 1 81 ? 12.765 -10.376 -7.757 1.00 88.31 81 ASP A N 1
ATOM 641 C CA . ASP A 1 81 ? 12.825 -11.829 -7.531 1.00 88.31 81 ASP A CA 1
ATOM 642 C C . ASP A 1 81 ? 11.692 -12.621 -8.216 1.00 88.31 81 ASP A C 1
ATOM 644 O O . ASP A 1 81 ? 11.475 -13.798 -7.935 1.00 88.31 81 ASP A O 1
ATOM 648 N N . GLY A 1 82 ? 10.939 -11.978 -9.112 1.00 88.50 82 GLY A N 1
ATOM 649 C CA . GLY A 1 82 ? 9.818 -12.581 -9.834 1.00 88.50 82 GLY A CA 1
ATOM 650 C C . GLY A 1 82 ? 8.471 -12.535 -9.105 1.00 88.50 82 GLY A C 1
ATOM 651 O O . GLY A 1 82 ? 7.468 -12.968 -9.689 1.00 88.50 82 GLY A O 1
ATOM 652 N N . ARG A 1 83 ? 8.403 -11.976 -7.886 1.00 92.06 83 ARG A N 1
ATOM 653 C CA . ARG A 1 83 ? 7.139 -11.780 -7.156 1.00 92.06 83 ARG A CA 1
ATOM 654 C C . ARG A 1 83 ? 6.107 -11.002 -7.972 1.00 92.06 83 ARG A C 1
ATOM 656 O O . ARG A 1 83 ? 6.433 -10.123 -8.769 1.00 92.06 83 ARG A O 1
ATOM 663 N N . LYS A 1 84 ? 4.832 -11.329 -7.756 1.00 93.75 84 LYS A N 1
ATOM 664 C CA . LYS A 1 84 ? 3.695 -10.680 -8.433 1.00 93.75 84 LYS A CA 1
ATOM 665 C C . LYS A 1 84 ? 2.938 -9.708 -7.543 1.00 93.75 84 LYS A C 1
ATOM 667 O O . LYS A 1 84 ? 2.266 -8.822 -8.057 1.00 93.75 84 LYS A O 1
ATOM 672 N N . THR A 1 85 ? 3.067 -9.858 -6.231 1.00 95.94 85 THR A N 1
ATOM 673 C CA . THR A 1 85 ? 2.315 -9.094 -5.239 1.00 95.94 85 THR A CA 1
ATOM 674 C C . THR A 1 85 ? 3.175 -8.809 -4.020 1.00 95.94 85 THR A C 1
ATOM 676 O O . THR A 1 85 ? 4.038 -9.611 -3.659 1.00 95.94 85 THR A O 1
ATOM 679 N N . TYR A 1 86 ? 2.881 -7.704 -3.349 1.00 97.12 86 TYR A N 1
ATOM 680 C CA . TYR A 1 86 ? 3.424 -7.357 -2.040 1.00 97.12 86 TYR A CA 1
ATOM 681 C C . TYR A 1 86 ? 2.308 -7.376 -1.008 1.00 97.12 86 TYR A C 1
ATOM 683 O O . TYR A 1 86 ? 1.188 -6.975 -1.314 1.00 97.12 86 TYR A O 1
ATOM 691 N N . ILE A 1 87 ? 2.624 -7.826 0.206 1.00 97.56 87 ILE A N 1
ATOM 692 C CA . ILE A 1 87 ? 1.697 -7.908 1.336 1.00 97.56 87 ILE A CA 1
ATOM 693 C C . ILE A 1 87 ? 2.370 -7.252 2.541 1.00 97.56 87 ILE A C 1
ATOM 695 O O . ILE A 1 87 ? 3.538 -7.522 2.818 1.00 97.56 87 ILE A O 1
ATOM 699 N N . VAL A 1 88 ? 1.641 -6.392 3.253 1.00 97.75 88 VAL A N 1
ATOM 700 C CA . VAL A 1 88 ? 2.121 -5.709 4.461 1.00 97.75 88 VAL A CA 1
ATOM 701 C C . VAL A 1 88 ? 1.044 -5.716 5.527 1.00 97.75 88 VAL A C 1
ATOM 703 O O . VAL A 1 88 ? -0.082 -5.300 5.266 1.00 97.75 88 VAL A O 1
ATOM 706 N N . SER A 1 89 ? 1.428 -6.106 6.742 1.00 97.75 89 SER A N 1
ATOM 707 C CA . SER A 1 89 ? 0.628 -5.929 7.954 1.00 97.75 89 SER A CA 1
ATOM 708 C C . SER A 1 89 ? 1.072 -4.666 8.692 1.00 97.75 89 SER A C 1
ATOM 710 O O . SER A 1 89 ? 2.231 -4.531 9.092 1.00 97.75 89 SER A O 1
ATOM 712 N N . ILE A 1 90 ? 0.143 -3.730 8.858 1.00 97.12 90 ILE A N 1
ATOM 713 C CA . ILE A 1 90 ? 0.306 -2.507 9.636 1.00 97.12 90 ILE A CA 1
ATOM 714 C C . ILE A 1 90 ? -0.155 -2.800 11.057 1.00 97.12 90 ILE A C 1
ATOM 716 O O . ILE A 1 90 ? -1.352 -2.972 11.282 1.00 97.12 90 ILE A O 1
ATOM 720 N N . THR A 1 91 ? 0.787 -2.865 12.000 1.00 95.56 91 THR A N 1
ATOM 721 C CA . THR A 1 91 ? 0.521 -3.305 13.383 1.00 95.56 91 THR A CA 1
ATOM 722 C C . THR A 1 91 ? 0.777 -2.239 14.449 1.00 95.56 91 THR A C 1
ATOM 724 O O . THR A 1 91 ? 0.712 -2.517 15.645 1.00 95.56 91 THR A O 1
ATOM 727 N N . SER A 1 92 ? 1.108 -1.012 14.045 1.00 93.06 92 SER A N 1
ATOM 728 C CA . SER A 1 92 ? 1.412 0.095 14.955 1.00 93.06 92 SER A CA 1
ATOM 729 C C . SER A 1 92 ? 0.850 1.417 14.434 1.00 93.06 92 SER A C 1
ATOM 731 O O . SER A 1 92 ? 0.556 1.568 13.249 1.00 93.06 92 SER A O 1
ATOM 733 N N . GLY A 1 93 ? 0.640 2.376 15.343 1.00 90.44 93 GLY A N 1
ATOM 734 C CA . GLY A 1 93 ? 0.089 3.694 15.002 1.00 90.44 93 GLY A CA 1
ATOM 735 C C . GLY A 1 93 ? -1.378 3.680 14.545 1.00 90.44 93 GLY A C 1
ATOM 736 O O . GLY A 1 93 ? -1.857 4.679 13.999 1.00 90.44 93 GLY A O 1
ATOM 737 N N . LEU A 1 94 ? -2.083 2.564 14.759 1.00 93.06 94 LEU A N 1
ATOM 738 C CA . LEU A 1 94 ? -3.514 2.418 14.512 1.00 93.06 94 LEU A CA 1
ATOM 739 C C . LEU A 1 94 ? -4.304 2.707 15.794 1.00 93.06 94 LEU A C 1
ATOM 741 O O . LEU A 1 94 ? -3.967 2.217 16.868 1.00 93.06 94 LEU A O 1
ATOM 745 N N . LEU A 1 95 ? -5.358 3.506 15.666 1.00 92.06 95 LEU A N 1
ATOM 746 C CA . LEU A 1 95 ? -6.349 3.750 16.705 1.00 92.06 95 LEU A CA 1
ATOM 747 C C . LEU A 1 95 ? -7.524 2.801 16.497 1.00 92.06 95 LEU A C 1
ATOM 749 O O . LEU A 1 95 ? -7.883 2.486 15.359 1.00 92.06 95 LEU A O 1
ATOM 753 N N . GLN A 1 96 ? -8.098 2.335 17.598 1.00 92.50 96 GLN A N 1
ATOM 754 C CA . GLN A 1 96 ? -9.213 1.394 17.586 1.00 92.50 96 GLN A CA 1
ATOM 755 C C . GLN A 1 96 ? -10.444 2.022 16.932 1.00 92.50 96 GLN A C 1
ATOM 757 O O . GLN A 1 96 ? -10.762 3.177 17.203 1.00 92.50 96 GLN A O 1
ATOM 762 N N . ASP A 1 97 ? -11.127 1.254 16.084 1.00 91.25 97 ASP A N 1
ATOM 763 C CA . ASP A 1 97 ? -12.395 1.622 15.450 1.00 91.25 97 ASP A CA 1
ATOM 764 C C . ASP A 1 97 ? -12.340 2.929 14.637 1.00 91.25 97 ASP A C 1
ATOM 766 O O . ASP A 1 97 ? -13.337 3.638 14.481 1.00 91.25 97 ASP A O 1
ATOM 770 N N . VAL A 1 98 ? -11.161 3.224 14.081 1.00 91.94 98 VAL A N 1
ATOM 771 C CA . VAL A 1 98 ? -10.911 4.353 13.179 1.00 91.94 98 VAL A CA 1
ATOM 772 C C . VAL A 1 98 ? -10.752 3.858 11.744 1.00 91.94 98 VAL A C 1
ATOM 774 O O . VAL A 1 98 ? -10.152 2.808 11.495 1.00 91.94 98 VAL A O 1
ATOM 777 N N . ASP A 1 99 ? -11.279 4.634 10.798 1.00 93.56 99 ASP A N 1
ATOM 778 C CA . ASP A 1 99 ? -11.150 4.370 9.369 1.00 93.56 99 ASP A CA 1
ATOM 779 C C . ASP A 1 99 ? -9.863 4.991 8.815 1.00 93.56 99 ASP A C 1
ATOM 781 O O . ASP A 1 99 ? -9.497 6.128 9.128 1.00 93.56 99 ASP A O 1
ATOM 785 N N . TYR A 1 100 ? -9.181 4.240 7.958 1.00 94.69 100 TYR A N 1
ATOM 786 C CA . TYR A 1 100 ? -7.903 4.605 7.367 1.00 94.69 100 TYR A CA 1
ATOM 787 C C . TYR A 1 100 ? -7.943 4.502 5.847 1.00 94.69 100 TYR A C 1
ATOM 789 O O . TYR A 1 100 ? -8.558 3.600 5.277 1.00 94.69 100 TYR A O 1
ATOM 797 N N . ASN A 1 101 ? -7.223 5.404 5.184 1.00 96.00 101 ASN A N 1
ATOM 798 C CA . ASN A 1 101 ? -6.832 5.229 3.793 1.00 96.00 101 ASN A CA 1
ATOM 799 C C . ASN A 1 101 ? -5.360 4.839 3.715 1.00 96.00 101 ASN A C 1
ATOM 801 O O . ASN A 1 101 ? -4.528 5.352 4.467 1.00 96.00 101 ASN A O 1
ATOM 805 N N . PHE A 1 102 ? -5.042 4.021 2.720 1.00 96.56 102 PHE A N 1
ATOM 806 C CA . PHE A 1 102 ? -3.695 3.579 2.404 1.00 96.56 102 PHE A CA 1
ATOM 807 C C . PHE A 1 102 ? -3.345 3.966 0.974 1.00 96.56 102 PHE A C 1
ATOM 809 O O . PHE A 1 102 ? -4.212 4.089 0.108 1.00 96.56 102 PHE A O 1
ATOM 816 N N . ARG A 1 103 ? -2.059 4.165 0.713 1.00 96.06 103 ARG A N 1
ATOM 817 C CA . ARG A 1 103 ? -1.529 4.300 -0.643 1.00 96.06 103 ARG A CA 1
ATOM 818 C C . ARG A 1 103 ? -0.102 3.794 -0.687 1.00 96.06 103 ARG A C 1
ATOM 820 O O . ARG A 1 103 ? 0.592 3.782 0.330 1.00 96.06 103 ARG A O 1
ATOM 827 N N . VAL A 1 104 ? 0.340 3.459 -1.887 1.00 96.56 104 VAL A N 1
ATOM 828 C CA . VAL A 1 104 ? 1.719 3.063 -2.144 1.00 96.56 104 VAL A CA 1
ATOM 829 C C . VAL A 1 104 ? 2.357 4.101 -3.058 1.00 96.56 104 VAL A C 1
ATOM 831 O O . VAL A 1 104 ? 1.804 4.460 -4.098 1.00 96.56 104 VAL A O 1
ATOM 834 N N . VAL A 1 105 ? 3.496 4.638 -2.637 1.00 95.25 105 VAL A N 1
ATOM 835 C CA . VAL A 1 105 ? 4.338 5.516 -3.452 1.00 95.25 105 VAL A CA 1
ATOM 836 C C . VAL A 1 105 ? 5.444 4.657 -4.043 1.00 95.25 105 VAL A C 1
ATOM 838 O O . VAL A 1 105 ? 6.162 3.981 -3.308 1.00 95.25 105 VAL A O 1
ATOM 841 N N . VAL A 1 106 ? 5.575 4.685 -5.366 1.00 93.69 106 VAL A N 1
ATOM 842 C CA . VAL A 1 106 ? 6.611 3.934 -6.075 1.00 93.69 106 VAL A CA 1
ATOM 843 C C . VAL A 1 106 ? 7.830 4.823 -6.264 1.00 93.69 106 VAL A C 1
ATOM 845 O O . VAL A 1 106 ? 7.711 5.972 -6.694 1.00 93.69 106 VAL A O 1
ATOM 848 N N . VAL A 1 107 ? 9.004 4.287 -5.953 1.00 92.31 107 VAL A N 1
ATOM 849 C CA . VAL A 1 107 ? 10.285 4.939 -6.213 1.00 92.31 107 VAL A CA 1
ATOM 850 C C . VAL A 1 107 ? 10.967 4.194 -7.350 1.00 92.31 107 VAL A C 1
ATOM 852 O O . VAL A 1 107 ? 11.352 3.033 -7.205 1.00 92.31 107 VAL A O 1
ATOM 855 N N . GLY A 1 108 ? 11.083 4.860 -8.495 1.00 90.12 108 GLY A N 1
ATOM 856 C CA . GLY A 1 108 ? 11.860 4.359 -9.624 1.00 90.12 108 GLY A CA 1
ATOM 857 C C . GLY A 1 108 ? 13.349 4.631 -9.454 1.00 90.12 108 GLY A C 1
ATOM 858 O O . GLY A 1 108 ? 13.766 5.417 -8.597 1.00 90.12 108 GLY A O 1
ATOM 859 N N . MET A 1 109 ? 14.144 4.014 -10.316 1.00 86.12 109 MET A N 1
ATOM 860 C CA . MET A 1 109 ? 15.566 4.300 -10.447 1.00 86.12 109 MET A CA 1
ATOM 861 C C . MET A 1 109 ? 15.941 4.519 -11.913 1.00 86.12 109 MET A C 1
ATOM 863 O O . MET A 1 109 ? 15.374 3.905 -12.812 1.00 86.12 109 MET A O 1
ATOM 867 N N . GLU A 1 110 ? 16.921 5.381 -12.140 1.00 82.31 110 GLU A N 1
ATOM 868 C CA . GLU A 1 110 ? 17.524 5.638 -13.444 1.00 82.31 110 GLU A CA 1
ATOM 869 C C . GLU A 1 110 ? 19.044 5.657 -13.264 1.00 82.31 110 GLU A C 1
ATOM 871 O O . GLU A 1 110 ? 19.554 6.366 -12.394 1.00 82.31 110 GLU A O 1
ATOM 876 N N . ASN A 1 111 ? 19.771 4.865 -14.058 1.00 80.38 111 ASN A N 1
ATOM 877 C CA . ASN A 1 111 ? 21.234 4.738 -13.970 1.00 80.38 111 ASN A CA 1
ATOM 878 C C . ASN A 1 111 ? 21.727 4.498 -12.527 1.00 80.38 111 ASN A C 1
ATOM 880 O O . ASN A 1 111 ? 22.583 5.224 -12.020 1.00 80.38 111 ASN A O 1
ATOM 884 N N . ASP A 1 112 ? 21.107 3.532 -11.842 1.00 78.69 112 ASP A N 1
ATOM 885 C CA . ASP A 1 112 ? 21.384 3.152 -10.448 1.00 78.69 112 ASP A CA 1
ATOM 886 C C . ASP A 1 112 ? 21.142 4.232 -9.381 1.00 78.69 112 ASP A C 1
ATOM 888 O O . ASP A 1 112 ? 21.490 4.059 -8.211 1.00 78.69 112 ASP A O 1
ATOM 892 N N . LYS A 1 113 ? 20.484 5.338 -9.742 1.00 80.31 113 LYS A N 1
ATOM 893 C CA . LYS A 1 113 ? 20.104 6.408 -8.813 1.00 80.31 113 LYS A CA 1
ATOM 894 C C . LYS A 1 113 ? 18.596 6.463 -8.642 1.00 80.31 113 LYS A C 1
ATOM 896 O O . LYS A 1 113 ? 17.850 6.344 -9.609 1.00 80.31 113 LYS A O 1
ATOM 901 N N . LEU A 1 114 ? 18.146 6.692 -7.409 1.00 82.31 114 LEU A N 1
ATOM 902 C CA . LEU A 1 114 ? 16.732 6.936 -7.130 1.00 82.31 114 LEU A CA 1
ATOM 903 C C . LEU A 1 114 ? 16.256 8.176 -7.889 1.00 82.31 114 LEU A C 1
ATOM 905 O O . LEU A 1 114 ? 16.932 9.212 -7.898 1.00 82.31 114 LEU A O 1
ATOM 909 N N . LEU A 1 115 ? 15.069 8.083 -8.481 1.00 82.94 115 LEU A N 1
ATOM 910 C CA . LEU A 1 115 ? 14.413 9.251 -9.050 1.00 82.94 115 LEU A CA 1
ATOM 911 C C . LEU A 1 115 ? 14.142 10.274 -7.938 1.00 82.94 115 LEU A C 1
ATOM 913 O O . LEU A 1 115 ? 13.631 9.942 -6.869 1.00 82.94 115 LEU A O 1
ATOM 917 N N . LYS A 1 116 ? 14.490 11.541 -8.194 1.00 76.81 116 LYS A N 1
ATOM 918 C CA . LYS A 1 116 ? 14.321 12.641 -7.224 1.00 76.81 116 LYS A CA 1
ATOM 919 C C . LYS A 1 116 ? 12.854 12.958 -6.937 1.00 76.81 116 LYS A C 1
ATOM 921 O O . LYS A 1 116 ? 12.537 13.533 -5.900 1.00 76.81 116 LYS A O 1
ATOM 926 N N . SER A 1 117 ? 11.976 12.630 -7.875 1.00 77.56 117 SER A N 1
ATOM 927 C CA . SER A 1 117 ? 10.538 12.822 -7.774 1.00 77.56 117 SER A CA 1
ATOM 928 C C . SER A 1 117 ? 9.841 11.479 -7.618 1.00 77.56 117 SER A C 1
ATOM 930 O O . SER A 1 117 ? 10.226 10.472 -8.209 1.00 77.56 117 SER A O 1
ATOM 932 N N . THR A 1 118 ? 8.784 11.482 -6.814 1.00 83.06 118 THR A N 1
ATOM 933 C CA . THR A 1 118 ? 7.885 10.344 -6.642 1.00 83.06 118 THR A CA 1
ATOM 934 C C . THR A 1 118 ? 6.456 10.815 -6.855 1.00 83.06 118 THR A C 1
ATOM 936 O O . THR A 1 118 ? 6.116 11.962 -6.555 1.00 83.06 118 THR A O 1
ATOM 939 N N . THR A 1 119 ? 5.617 9.929 -7.382 1.00 83.81 119 THR A N 1
ATOM 940 C CA . THR A 1 119 ? 4.191 10.197 -7.555 1.00 83.81 119 THR A CA 1
ATOM 941 C C . THR A 1 119 ? 3.415 9.239 -6.671 1.00 83.81 119 THR A C 1
ATOM 943 O O . THR A 1 119 ? 3.661 8.034 -6.655 1.00 83.81 119 THR A O 1
ATOM 946 N N . ALA A 1 120 ? 2.463 9.776 -5.911 1.00 87.62 120 ALA A N 1
ATOM 947 C CA . ALA A 1 120 ? 1.596 8.952 -5.087 1.00 87.62 120 ALA A CA 1
ATOM 948 C C . ALA A 1 120 ? 0.684 8.079 -5.955 1.00 87.62 120 ALA A C 1
ATOM 950 O O . ALA A 1 120 ? 0.017 8.591 -6.858 1.00 87.62 120 ALA A O 1
ATOM 951 N N . GLY A 1 121 ? 0.635 6.781 -5.651 1.00 89.38 121 GLY A N 1
ATOM 952 C CA . GLY A 1 121 ? -0.327 5.860 -6.241 1.00 89.38 121 GLY A CA 1
ATOM 953 C C . GLY A 1 121 ? -1.764 6.161 -5.817 1.00 89.38 121 GLY A C 1
ATOM 954 O O . GLY A 1 121 ? -2.029 7.015 -4.960 1.00 89.38 121 GLY A O 1
ATOM 955 N N . THR A 1 122 ? -2.697 5.445 -6.437 1.00 94.00 122 THR A N 1
ATOM 956 C CA . THR A 1 122 ? -4.126 5.545 -6.122 1.00 94.00 122 THR A CA 1
ATOM 957 C C . THR A 1 122 ? -4.401 5.162 -4.665 1.00 94.00 122 THR A C 1
ATOM 959 O O . THR A 1 122 ? -3.790 4.252 -4.103 1.00 94.00 122 THR A O 1
ATOM 962 N N . VAL A 1 123 ? -5.314 5.899 -4.034 1.00 95.56 123 VAL A N 1
ATOM 963 C CA . VAL A 1 123 ? -5.692 5.720 -2.629 1.00 95.56 123 VAL A CA 1
ATOM 964 C C . VAL A 1 123 ? -6.687 4.565 -2.490 1.00 95.56 123 VAL A C 1
ATOM 966 O O . VAL A 1 123 ? -7.602 4.442 -3.301 1.00 95.56 123 VAL A O 1
ATOM 969 N N . SER A 1 124 ? -6.523 3.734 -1.460 1.00 96.69 124 SER A N 1
ATOM 970 C CA . SER A 1 124 ? -7.452 2.651 -1.126 1.00 96.69 124 SER A CA 1
ATOM 971 C C . SER A 1 124 ? -8.842 3.155 -0.760 1.00 96.69 124 SER A C 1
ATOM 973 O O . SER A 1 124 ? -9.019 4.290 -0.312 1.00 96.69 124 SER A O 1
ATOM 975 N N . ALA A 1 125 ? -9.818 2.250 -0.819 1.00 95.06 125 ALA A N 1
ATOM 976 C CA . ALA A 1 125 ? -11.054 2.420 -0.064 1.00 95.06 125 ALA A CA 1
ATOM 977 C C . ALA A 1 125 ? -10.759 2.624 1.438 1.00 95.06 125 ALA A C 1
ATOM 979 O O . ALA A 1 125 ? -9.669 2.295 1.924 1.00 95.06 125 ALA A O 1
ATOM 980 N N . ALA A 1 126 ? -11.728 3.183 2.162 1.00 95.00 126 ALA A N 1
ATOM 981 C CA . ALA A 1 126 ? -11.666 3.294 3.613 1.00 95.00 126 ALA A CA 1
ATOM 982 C C . ALA A 1 126 ? -11.631 1.899 4.252 1.00 95.00 126 ALA A C 1
ATOM 984 O O . ALA A 1 126 ? -12.453 1.046 3.921 1.00 95.00 126 ALA A O 1
ATOM 985 N N . ILE A 1 127 ? -10.681 1.671 5.156 1.00 95.69 127 ILE A N 1
ATOM 986 C CA . ILE A 1 127 ? -10.525 0.414 5.891 1.00 95.69 127 ILE A CA 1
ATOM 987 C C . ILE A 1 127 ? -10.592 0.720 7.382 1.00 95.69 127 ILE A C 1
ATOM 989 O O . ILE A 1 127 ? -9.784 1.492 7.898 1.00 95.69 127 ILE A O 1
ATOM 993 N N . ARG A 1 128 ? -11.535 0.085 8.076 1.00 94.50 128 ARG A N 1
ATOM 994 C CA . ARG A 1 128 ? -11.737 0.247 9.516 1.00 94.50 128 ARG A CA 1
ATOM 995 C C . ARG A 1 128 ? -10.814 -0.664 10.318 1.00 94.50 128 ARG A C 1
ATOM 997 O O . ARG A 1 128 ? -10.838 -1.881 10.124 1.00 94.50 128 ARG A O 1
ATOM 1004 N N . ASN A 1 129 ? -10.064 -0.102 11.267 1.00 93.25 129 ASN A N 1
ATOM 1005 C CA . ASN A 1 129 ? -9.338 -0.874 12.281 1.00 93.25 129 ASN A CA 1
ATOM 1006 C C . ASN A 1 129 ? -10.324 -1.440 13.316 1.00 93.25 129 ASN A C 1
ATOM 1008 O O . ASN A 1 129 ? -10.498 -0.876 14.392 1.00 93.25 129 ASN A O 1
ATOM 1012 N N . THR A 1 130 ? -11.023 -2.513 12.958 1.00 89.19 130 THR A N 1
ATOM 1013 C CA . THR A 1 130 ? -12.127 -3.054 13.762 1.00 89.19 130 THR A CA 1
ATOM 1014 C C . THR A 1 130 ? -11.589 -3.741 15.017 1.00 89.19 130 THR A C 1
ATOM 1016 O O . THR A 1 130 ? -10.959 -4.797 14.936 1.00 89.19 130 THR A O 1
ATOM 1019 N N . CYS A 1 131 ? -11.847 -3.137 16.174 1.00 87.00 131 CYS A N 1
ATOM 1020 C CA . CYS A 1 131 ? -11.457 -3.646 17.487 1.00 87.00 131 CYS A CA 1
ATOM 1021 C C . CYS A 1 131 ? -12.660 -4.053 18.329 1.00 87.00 131 CYS A C 1
ATOM 1023 O O . CYS A 1 131 ? -12.589 -5.032 19.074 1.00 87.00 131 CYS A O 1
ATOM 1025 N N . THR A 1 132 ? -13.782 -3.353 18.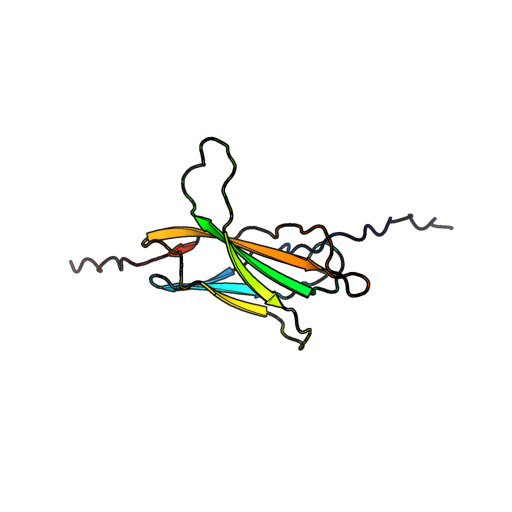180 1.00 83.19 132 THR A N 1
ATOM 1026 C CA . THR A 1 132 ? -15.033 -3.756 18.810 1.00 83.19 132 THR A CA 1
ATOM 1027 C C . THR A 1 132 ? -15.754 -4.778 17.936 1.00 83.19 132 THR A C 1
ATOM 1029 O O . THR A 1 132 ? -16.312 -4.480 16.882 1.00 83.19 132 THR A O 1
ATOM 1032 N N . VAL A 1 133 ? -15.758 -6.033 18.388 1.00 72.31 133 VAL A N 1
ATOM 1033 C CA . VAL A 1 133 ? -16.743 -7.012 17.922 1.00 72.31 133 VAL A CA 1
ATOM 1034 C C . VAL A 1 133 ? -18.095 -6.551 18.447 1.00 72.31 133 VAL A C 1
ATOM 1036 O O . VAL A 1 133 ? -18.333 -6.595 19.656 1.00 72.31 133 VA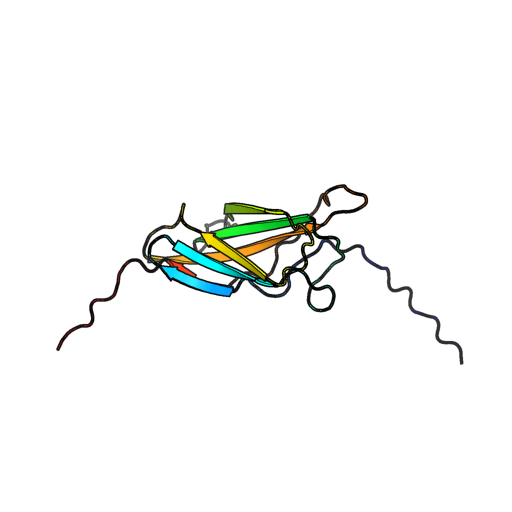L A O 1
ATOM 1039 N N . ASN A 1 134 ? -18.985 -6.106 17.558 1.00 59.03 134 ASN A N 1
ATOM 1040 C CA . ASN A 1 134 ? -20.401 -6.014 17.895 1.00 59.03 134 ASN A CA 1
ATOM 1041 C C . ASN A 1 134 ? -20.806 -7.386 18.440 1.00 59.03 134 ASN A C 1
ATOM 1043 O O . ASN A 1 134 ? -20.803 -8.371 17.698 1.00 59.03 134 ASN A O 1
ATOM 1047 N N . LYS A 1 135 ? -21.085 -7.474 19.747 1.00 55.53 135 LYS A N 1
ATOM 1048 C CA . LYS A 1 135 ? -21.672 -8.690 20.309 1.00 55.53 135 LYS A CA 1
ATOM 1049 C C . LYS A 1 135 ? -22.943 -8.963 19.505 1.00 55.53 135 LYS A C 1
ATOM 1051 O O . LYS A 1 135 ? -23.747 -8.036 19.374 1.00 55.53 135 LYS A O 1
ATOM 1056 N N . PRO A 1 136 ? -23.148 -10.176 18.968 1.00 53.94 136 PRO A N 1
ATOM 1057 C CA . PRO A 1 136 ? -24.453 -10.514 18.434 1.00 53.94 136 PRO A CA 1
ATOM 1058 C C . PRO A 1 136 ? -25.454 -10.327 19.575 1.00 53.94 136 PRO A C 1
ATOM 1060 O O . PRO A 1 136 ? -25.280 -10.878 20.663 1.00 53.94 136 PRO A O 1
ATOM 1063 N N . THR A 1 137 ? -26.455 -9.479 19.358 1.00 52.03 137 THR A N 1
ATOM 1064 C CA . THR A 1 137 ? -27.616 -9.384 20.236 1.00 52.03 137 THR A CA 1
ATOM 1065 C C . THR A 1 137 ? -28.333 -10.725 20.169 1.00 52.03 137 THR A C 1
ATOM 1067 O O . THR A 1 137 ? -29.131 -10.957 19.263 1.00 52.03 137 THR A O 1
ATOM 1070 N N . CYS A 1 138 ? -28.008 -11.638 21.085 1.00 53.91 138 CYS A N 1
ATOM 1071 C CA . CYS A 1 138 ? -28.861 -12.787 21.349 1.00 53.91 138 CYS A CA 1
ATOM 1072 C C . CYS A 1 138 ? -30.205 -12.225 21.824 1.00 53.91 138 CYS A C 1
ATOM 1074 O O . CYS A 1 138 ? -30.259 -11.569 22.866 1.00 53.91 138 CYS A O 1
ATOM 1076 N N . SER A 1 139 ? -31.228 -12.402 20.989 1.00 55.88 139 SER A N 1
ATOM 1077 C CA . SER A 1 139 ? -32.635 -12.149 21.316 1.00 55.88 139 SER A CA 1
ATOM 1078 C C . SER A 1 139 ? -33.236 -13.424 21.880 1.00 55.88 139 SER A C 1
ATOM 1080 O O . SER A 1 139 ? -32.866 -14.495 21.346 1.00 55.88 139 SER A O 1
#

Nearest PDB structures (foldseek):
  1uen-assembly1_A  TM=5.739E-01  e=1.237E-03  Homo sapiens
  6x3a-assembly1_A  TM=6.327E-01  e=2.899E-03  Homo sapiens
  4eiu-assembly1_A  TM=4.868E-01  e=3.688E-01  Bacteroides uniformis ATCC 8492
  8oe4-assembly1_D  TM=5.219E-01  e=5.354E-01  Homo sapiens
  5fgc-assembly1_E  TM=4.321E-01  e=1.553E+00  Homo sapiens

Solvent-accessible surface area (backbone atoms only — not comparable to full-atom values): 8262 Å² total; per-residue (Å²): 142,78,85,76,78,75,86,71,77,80,71,86,32,59,21,24,42,60,68,41,46,41,84,74,46,60,40,62,52,34,41,27,36,32,39,70,52,92,42,74,94,74,27,47,42,48,71,54,60,44,31,41,34,37,30,40,30,73,67,66,90,64,51,100,78,77,66,75,74,68,44,79,75,50,76,44,73,53,78,83,81,75,71,61,62,49,76,47,72,48,65,69,97,64,57,76,67,38,42,28,35,37,29,43,31,30,34,22,37,55,94,94,34,72,50,94,60,69,33,77,22,32,65,24,71,80,44,56,27,45,53,76,74,77,71,79,81,84,125

pLDDT: mean 83.21, std 18.17, range [35.25, 98.44]

Mean predicted aligned error: 8.99 Å

Organism: Biomphalaria glabrata (NCBI:txid6526)